Protein AF-A0A1V5N0R9-F1 (afdb_monomer)

Solvent-accessible surface area (backbone atoms only — not comparable to full-atom values): 7622 Å² total; per-residue (Å²): 115,72,67,57,56,52,50,53,52,50,51,52,48,46,60,68,58,48,45,60,57,51,50,54,50,43,49,53,52,34,50,64,56,47,52,65,54,53,60,42,46,53,52,46,19,72,76,67,80,38,65,63,91,46,78,71,75,38,46,64,86,68,36,86,62,86,73,77,37,74,40,100,56,30,65,54,77,48,76,47,66,51,95,86,44,54,36,41,38,34,49,27,68,40,95,89,66,29,36,39,40,40,35,38,48,87,80,61,88,64,95,68,64,71,94,49,54,47,74,61,84,79,34,38,32,38,70,46,85,114

Sequence (130 aa):
MFFLFILIAITYICTTYLSPSLQDYSKGYAIKNVTPLLDVLEKYKKENNDYPDALTLLVPKYIDKIPSTKVLTIRNIEYKKYSGSYTLLMMQYTNGWDMDVILYNPDNLYDIPESQLKTFGNWRYYHINK

pLDDT: mean 84.2, std 9.95, range [60.09, 97.62]

Secondary structure (DSSP, 8-state):
-HHHHHHHHHHHHIIIIIHHHHHHHHHHHHHHHHHHHHHHHHHHHHHHSS--SSGGGGTTTT-SSPPP--BTTEEEEEEEEETTEEEEEEEEEETTTEEEEEEE-TT--S---GGG-EEETTEEEEEE--

Foldseek 3Di:
DVVVVVVVVVVVCCVPPVQVVLVVVLVVQLCVQQVVVVVLQVVVCVVPVFGDQDSCVSPPVSPPDHGASPDDFWGDWDWHGDGRWIKIWTWGDDPNQKIKIKMQGPPCPDDDPPVQWDDDDNITIGIGDD

Nearest PDB structures (foldseek):
  8uws-assembly1_A  TM=5.412E-01  e=4.197E+00  Enterobacter hormaechei
  3hy8-assembly1_A-2  TM=3.653E-01  e=3.951E+00  Homo sapiens

Mean predicted aligned error: 7.03 Å

Structure (mmCIF, N/CA/C/O backbone):
data_AF-A0A1V5N0R9-F1
#
_entry.id   AF-A0A1V5N0R9-F1
#
loop_
_atom_site.group_PDB
_atom_site.id
_atom_site.type_symbol
_atom_site.label_atom_id
_atom_site.label_alt_id
_atom_site.label_comp_id
_atom_site.label_asym_id
_atom_site.label_entity_id
_atom_site.label_seq_id
_atom_site.pdbx_PDB_ins_code
_atom_site.Cartn_x
_atom_site.Cartn_y
_atom_site.Cartn_z
_atom_site.occupancy
_atom_site.B_iso_or_equiv
_atom_site.auth_seq_id
_atom_site.auth_comp_id
_atom_site.auth_asym_id
_atom_site.auth_atom_id
_atom_site.pdbx_PDB_model_num
ATOM 1 N N . MET A 1 1 ? 13.656 9.469 -46.386 1.00 63.91 1 MET A N 1
ATOM 2 C CA . MET A 1 1 ? 14.504 8.421 -45.769 1.00 63.91 1 MET A CA 1
ATOM 3 C C . MET A 1 1 ? 15.049 8.837 -44.399 1.00 63.91 1 MET A C 1
ATOM 5 O O . MET A 1 1 ? 14.856 8.092 -43.453 1.00 63.91 1 MET A O 1
ATOM 9 N N . PHE A 1 2 ? 15.627 10.037 -44.243 1.00 74.50 2 PHE A N 1
ATOM 10 C CA . PHE A 1 2 ? 16.175 10.538 -42.964 1.00 74.50 2 PHE A CA 1
ATOM 11 C C . PHE A 1 2 ? 15.156 10.601 -41.801 1.00 74.50 2 PHE A C 1
ATOM 13 O O . PHE A 1 2 ? 15.464 10.228 -40.675 1.00 74.50 2 PHE A O 1
ATOM 20 N N . PHE A 1 3 ? 13.905 10.973 -42.093 1.00 80.38 3 PHE A N 1
ATOM 21 C CA . PHE A 1 3 ? 12.811 11.021 -41.110 1.00 80.38 3 PHE A CA 1
ATOM 22 C C . PHE A 1 3 ? 12.483 9.662 -40.466 1.00 80.38 3 PHE A C 1
ATOM 24 O O . PHE A 1 3 ? 12.086 9.613 -39.306 1.00 80.38 3 PHE A O 1
ATOM 31 N N . LEU A 1 4 ? 12.674 8.557 -41.199 1.00 83.50 4 LEU A N 1
ATOM 32 C CA . LEU A 1 4 ? 12.378 7.213 -40.700 1.00 83.50 4 LEU A CA 1
ATOM 33 C C . LEU A 1 4 ? 13.369 6.806 -39.597 1.00 83.50 4 LEU A C 1
ATOM 35 O O . LEU A 1 4 ? 12.972 6.252 -38.579 1.00 83.50 4 LEU A O 1
ATOM 39 N N . PHE A 1 5 ? 14.649 7.149 -39.771 1.00 83.06 5 PHE A N 1
ATOM 40 C CA . PHE A 1 5 ? 15.692 6.884 -38.778 1.00 83.06 5 PHE A CA 1
ATOM 41 C C . PHE A 1 5 ? 15.506 7.713 -37.507 1.00 83.06 5 PHE A C 1
ATOM 43 O O . PHE A 1 5 ? 15.716 7.197 -36.414 1.00 83.06 5 PHE A O 1
ATOM 50 N N . ILE A 1 6 ? 15.050 8.963 -37.638 1.00 88.00 6 ILE A N 1
ATOM 51 C CA . ILE A 1 6 ? 14.705 9.805 -36.485 1.00 88.00 6 ILE A CA 1
ATOM 52 C C . ILE A 1 6 ? 13.535 9.188 -35.710 1.00 88.00 6 ILE A C 1
ATOM 54 O O . ILE A 1 6 ? 13.607 9.091 -34.489 1.00 88.00 6 ILE A O 1
ATOM 58 N N . LEU A 1 7 ? 12.489 8.719 -36.400 1.00 87.69 7 LEU A N 1
ATOM 59 C CA . LEU A 1 7 ? 11.344 8.082 -35.747 1.00 87.69 7 LEU A CA 1
ATOM 60 C C . LEU A 1 7 ? 11.767 6.821 -34.975 1.00 87.69 7 LEU A C 1
ATOM 62 O O . LEU A 1 7 ? 11.429 6.691 -33.804 1.00 87.69 7 LEU A O 1
ATOM 66 N N . ILE A 1 8 ? 12.565 5.943 -35.595 1.00 87.19 8 ILE A N 1
ATOM 67 C CA . ILE A 1 8 ? 13.079 4.717 -34.959 1.00 87.19 8 ILE A CA 1
ATOM 68 C C . ILE A 1 8 ? 13.953 5.053 -33.744 1.00 87.19 8 ILE A C 1
ATOM 70 O O . ILE A 1 8 ? 13.797 4.437 -32.689 1.00 87.19 8 ILE A O 1
ATOM 74 N N . ALA A 1 9 ? 14.837 6.050 -33.861 1.00 83.19 9 ALA A N 1
ATOM 75 C CA . ALA A 1 9 ? 15.682 6.493 -32.756 1.00 83.19 9 ALA A CA 1
ATOM 76 C C . ALA A 1 9 ? 14.851 7.055 -31.590 1.00 83.19 9 ALA A C 1
ATOM 78 O O . ALA A 1 9 ? 15.108 6.710 -30.439 1.00 83.19 9 ALA A O 1
ATOM 79 N N . ILE A 1 10 ? 13.819 7.860 -31.873 1.00 83.31 10 ILE A N 1
ATOM 80 C CA . ILE A 1 10 ? 12.903 8.384 -30.850 1.00 83.31 10 ILE A CA 1
ATOM 81 C C . ILE A 1 10 ? 12.145 7.241 -30.175 1.00 83.31 10 ILE A C 1
ATOM 83 O O . ILE A 1 10 ? 12.095 7.197 -28.948 1.00 83.31 10 ILE A O 1
ATOM 87 N N . THR A 1 11 ? 11.594 6.293 -30.942 1.00 80.31 11 THR A N 1
ATOM 88 C CA . THR A 1 11 ? 10.886 5.140 -30.373 1.00 80.31 11 THR A CA 1
ATOM 89 C C . THR A 1 11 ? 11.806 4.333 -29.461 1.00 80.31 11 THR A C 1
ATOM 91 O O . THR A 1 11 ? 11.425 4.064 -28.327 1.00 80.31 11 THR A O 1
ATOM 94 N N . TYR A 1 12 ? 13.030 4.030 -29.904 1.00 80.50 12 TYR A N 1
ATOM 95 C CA . TYR A 1 12 ? 14.011 3.291 -29.108 1.00 80.50 12 TYR A CA 1
ATOM 96 C C . TYR A 1 12 ? 14.387 4.016 -27.807 1.00 80.50 12 TYR A C 1
ATOM 98 O O . TYR A 1 12 ? 14.440 3.398 -26.741 1.00 80.50 12 TYR A O 1
ATOM 106 N N . ILE A 1 13 ? 14.613 5.333 -27.863 1.00 76.94 13 ILE A N 1
ATOM 107 C CA . ILE A 1 13 ? 14.934 6.136 -26.674 1.00 76.94 13 ILE A CA 1
ATOM 108 C C . ILE A 1 13 ? 13.740 6.168 -25.709 1.00 76.94 13 ILE A C 1
ATOM 110 O O . ILE A 1 13 ? 13.914 5.953 -24.506 1.00 76.94 13 ILE A O 1
ATOM 114 N N . CYS A 1 14 ? 12.524 6.381 -26.221 1.00 71.44 14 CYS A N 1
ATOM 115 C CA . CYS A 1 14 ? 11.304 6.392 -25.417 1.00 71.44 14 CYS A CA 1
ATOM 116 C C . CYS A 1 14 ? 11.050 5.044 -24.729 1.00 71.44 14 CYS A C 1
ATOM 118 O O . CYS A 1 14 ? 10.713 5.021 -23.546 1.00 71.44 14 CYS A O 1
ATOM 120 N N . THR A 1 15 ? 11.231 3.919 -25.422 1.00 70.31 15 THR A N 1
ATOM 121 C CA . THR A 1 15 ? 10.992 2.598 -24.824 1.00 70.31 15 THR A CA 1
ATOM 122 C C . THR A 1 15 ? 12.069 2.214 -23.817 1.00 70.31 15 THR A C 1
ATOM 124 O O . THR A 1 15 ? 11.745 1.633 -22.786 1.00 70.31 15 THR A O 1
ATOM 127 N N . THR A 1 16 ? 13.334 2.552 -24.083 1.00 70.19 16 THR A N 1
ATOM 128 C CA . THR A 1 16 ? 14.466 2.083 -23.266 1.00 70.19 16 THR A CA 1
ATOM 129 C C . THR A 1 16 ? 14.662 2.919 -22.004 1.00 70.19 16 THR A C 1
ATOM 131 O O . THR A 1 16 ? 14.884 2.365 -20.932 1.00 70.19 16 THR A O 1
ATOM 134 N N . TYR A 1 17 ? 14.566 4.247 -22.110 1.00 69.56 17 TYR A N 1
ATOM 135 C CA . TYR A 1 17 ? 14.923 5.144 -21.004 1.00 69.56 17 TYR A CA 1
ATOM 136 C C . TYR A 1 17 ? 13.716 5.810 -20.351 1.00 69.56 17 TYR A C 1
ATOM 138 O O . TYR A 1 17 ? 13.691 5.974 -19.135 1.00 69.56 17 TYR A O 1
ATOM 146 N N . LEU A 1 18 ? 12.701 6.182 -21.134 1.00 64.88 18 LEU A N 1
ATOM 147 C CA . LEU A 1 18 ? 11.552 6.909 -20.592 1.00 64.88 18 LEU A CA 1
ATOM 148 C C . LEU A 1 18 ? 10.583 5.975 -19.854 1.00 64.88 18 LEU A C 1
ATOM 150 O O . LEU A 1 18 ? 10.008 6.372 -18.843 1.00 64.88 18 LEU A O 1
ATOM 154 N N . SER A 1 19 ? 10.432 4.731 -20.323 1.00 73.81 19 SER A N 1
ATOM 155 C CA . SER A 1 19 ? 9.522 3.748 -19.717 1.00 73.81 19 SER A CA 1
ATOM 156 C C . SER A 1 19 ? 9.884 3.409 -18.259 1.00 73.81 19 SER A C 1
ATOM 158 O O . SER A 1 19 ? 9.014 3.581 -17.403 1.00 73.81 19 SER A O 1
ATOM 160 N N . PRO A 1 20 ? 11.134 3.029 -17.907 1.00 72.75 20 PRO A N 1
ATOM 161 C CA . PRO A 1 20 ? 11.465 2.682 -16.520 1.00 72.75 20 PRO A CA 1
ATOM 162 C C . PRO A 1 20 ? 11.320 3.864 -15.551 1.00 72.75 20 PRO A C 1
ATOM 164 O O . PRO A 1 20 ? 10.703 3.731 -14.497 1.00 72.75 20 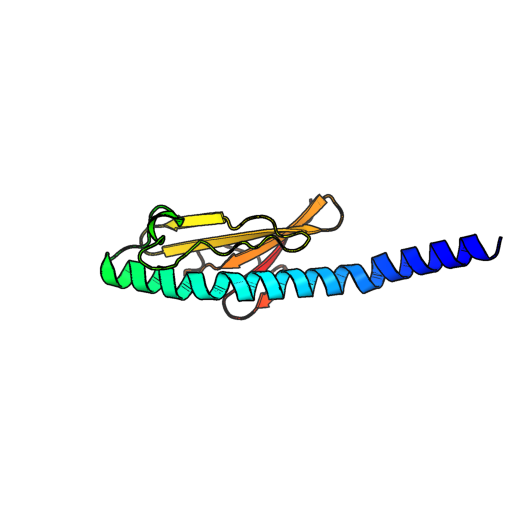PRO A O 1
ATOM 167 N N . SER A 1 21 ? 11.805 5.054 -15.925 1.00 77.94 21 SER A N 1
ATOM 168 C CA . SER A 1 21 ? 11.690 6.247 -15.074 1.00 77.94 21 SER A CA 1
ATOM 169 C C . SER A 1 21 ? 10.237 6.661 -14.837 1.00 77.94 21 SER A C 1
ATOM 171 O O . SER A 1 21 ? 9.879 7.093 -13.740 1.00 77.94 21 SER A O 1
ATOM 173 N N . LEU A 1 22 ? 9.380 6.509 -15.849 1.00 77.94 22 LEU A N 1
ATOM 174 C CA . LEU A 1 22 ? 7.957 6.793 -15.723 1.00 77.94 22 LEU A CA 1
ATOM 175 C C . LEU A 1 22 ? 7.255 5.791 -14.792 1.00 77.94 22 LEU A C 1
ATOM 177 O O . LEU A 1 22 ? 6.370 6.179 -14.027 1.00 77.94 22 LEU A O 1
ATOM 181 N N . GLN A 1 23 ? 7.662 4.519 -14.822 1.00 78.25 23 GLN A N 1
ATOM 182 C CA . GLN A 1 23 ? 7.151 3.502 -13.903 1.00 78.25 23 GLN A CA 1
ATOM 183 C C . GLN A 1 23 ? 7.524 3.831 -12.456 1.00 78.25 23 GLN A C 1
ATOM 185 O O . GLN A 1 23 ? 6.642 3.841 -11.598 1.00 78.25 23 GLN A O 1
ATOM 190 N N . ASP A 1 24 ? 8.782 4.178 -12.189 1.00 80.69 24 ASP A N 1
ATOM 191 C CA . ASP A 1 24 ? 9.236 4.548 -10.843 1.00 80.69 24 ASP A CA 1
ATOM 192 C C . ASP A 1 24 ? 8.534 5.808 -10.323 1.00 80.69 24 ASP A C 1
ATOM 194 O O . ASP A 1 24 ? 8.090 5.849 -9.172 1.00 80.69 24 ASP A O 1
ATOM 198 N N . TYR A 1 25 ? 8.332 6.808 -11.188 1.00 83.19 25 TYR A N 1
ATOM 199 C CA . TYR A 1 25 ? 7.527 7.982 -10.854 1.00 83.19 25 TYR A CA 1
ATOM 200 C C . TYR A 1 25 ? 6.082 7.603 -10.498 1.00 83.19 25 TYR A C 1
ATOM 202 O O . TYR A 1 25 ? 5.555 8.058 -9.481 1.00 83.19 25 TYR A O 1
ATOM 210 N N . SER A 1 26 ? 5.445 6.739 -11.299 1.00 83.31 26 SER A N 1
ATOM 211 C CA . SER A 1 26 ? 4.080 6.261 -11.048 1.00 83.31 26 SER A CA 1
ATOM 212 C C . SER A 1 26 ? 3.968 5.551 -9.697 1.00 83.31 26 SER A C 1
ATOM 214 O O . SER A 1 26 ? 3.020 5.804 -8.952 1.00 83.31 26 SER A O 1
ATOM 216 N N . LYS A 1 27 ? 4.941 4.696 -9.358 1.00 83.50 27 LYS A N 1
ATOM 217 C CA . LYS A 1 27 ? 5.005 3.984 -8.071 1.00 83.50 27 LYS A CA 1
ATOM 218 C C . LYS A 1 27 ? 5.142 4.962 -6.910 1.00 83.50 27 LYS A C 1
ATOM 220 O O . LYS A 1 27 ? 4.347 4.914 -5.973 1.00 83.50 27 LYS A O 1
ATOM 225 N N . GLY A 1 28 ? 6.106 5.881 -6.993 1.00 85.75 28 GLY A N 1
ATOM 226 C CA . GLY A 1 28 ? 6.343 6.888 -5.960 1.00 85.75 28 GLY A CA 1
ATOM 227 C C . GLY A 1 28 ? 5.126 7.785 -5.732 1.00 85.75 28 GLY A C 1
ATOM 228 O O . GLY A 1 28 ? 4.751 8.042 -4.587 1.00 85.75 28 GLY A O 1
ATOM 229 N N . TYR A 1 29 ? 4.456 8.203 -6.810 1.00 87.19 29 TYR A N 1
ATOM 230 C CA . TYR A 1 29 ? 3.210 8.959 -6.718 1.00 87.19 29 TYR A CA 1
ATOM 231 C C . TYR A 1 29 ? 2.110 8.153 -6.016 1.00 87.19 29 TYR A C 1
ATOM 233 O O . TYR A 1 29 ? 1.487 8.659 -5.084 1.00 87.19 29 TYR A O 1
ATOM 241 N N . ALA A 1 30 ? 1.881 6.901 -6.429 1.00 87.81 30 ALA A N 1
ATOM 242 C CA . ALA A 1 30 ? 0.845 6.051 -5.845 1.00 87.81 30 ALA A CA 1
ATOM 243 C C . ALA A 1 30 ? 1.090 5.796 -4.351 1.00 87.81 30 ALA A C 1
ATOM 245 O O . ALA A 1 30 ? 0.189 6.008 -3.543 1.00 87.81 30 ALA A O 1
ATOM 246 N N . ILE A 1 31 ? 2.323 5.448 -3.968 1.00 89.25 31 ILE A N 1
ATOM 247 C CA . ILE A 1 31 ? 2.719 5.268 -2.564 1.00 89.25 31 ILE A CA 1
ATOM 248 C C . ILE A 1 31 ? 2.445 6.541 -1.765 1.00 89.25 31 ILE A C 1
ATOM 250 O O . ILE A 1 31 ? 1.791 6.488 -0.722 1.00 89.25 31 ILE A O 1
ATOM 254 N N . LYS A 1 32 ? 2.888 7.700 -2.264 1.00 89.38 32 LYS A N 1
ATOM 255 C CA . LYS A 1 32 ? 2.685 8.986 -1.587 1.00 89.38 32 LYS A CA 1
ATOM 256 C C . LYS A 1 32 ? 1.201 9.308 -1.394 1.00 89.38 32 LYS A C 1
ATOM 258 O O . LYS A 1 32 ? 0.829 9.797 -0.334 1.00 89.38 32 LYS A O 1
ATOM 263 N N . ASN A 1 33 ? 0.361 9.015 -2.387 1.00 89.38 33 ASN A N 1
ATOM 264 C CA . ASN A 1 33 ? -1.080 9.266 -2.314 1.00 89.38 33 ASN A CA 1
ATOM 265 C C . ASN A 1 33 ? -1.810 8.327 -1.346 1.00 89.38 33 ASN A C 1
ATOM 267 O O . ASN A 1 33 ? -2.808 8.727 -0.752 1.00 89.38 33 ASN A O 1
ATOM 271 N N . VAL A 1 34 ? -1.345 7.083 -1.208 1.00 90.81 34 VAL A N 1
ATOM 272 C CA . VAL A 1 34 ? -2.004 6.060 -0.378 1.00 90.81 34 VAL A CA 1
ATOM 273 C C . VAL A 1 34 ? -1.468 6.034 1.049 1.00 90.81 34 VAL A C 1
ATOM 275 O O . VAL A 1 34 ? -2.190 5.631 1.950 1.00 90.81 34 VAL A O 1
ATOM 278 N N . THR A 1 35 ? -0.253 6.524 1.294 1.00 90.75 35 THR A N 1
ATOM 279 C CA . THR A 1 35 ? 0.354 6.557 2.637 1.00 90.75 35 THR A CA 1
ATOM 280 C C . THR A 1 35 ? -0.545 7.196 3.711 1.00 90.75 35 THR A C 1
ATOM 282 O O . THR A 1 35 ? -0.671 6.594 4.773 1.00 90.75 35 THR A O 1
ATOM 285 N N . PRO A 1 36 ? -1.257 8.317 3.467 1.00 92.06 36 PRO A N 1
ATOM 286 C CA . PRO A 1 36 ? -2.181 8.877 4.459 1.00 92.06 36 PRO A CA 1
ATOM 287 C C . PRO A 1 36 ? -3.317 7.928 4.877 1.00 92.06 36 PRO A C 1
ATOM 289 O O . PRO A 1 36 ? -3.864 8.065 5.966 1.00 92.06 36 PRO A O 1
ATOM 292 N N . LEU A 1 37 ? -3.679 6.951 4.036 1.00 94.06 37 LEU A N 1
ATOM 293 C CA . LEU A 1 37 ? -4.697 5.948 4.361 1.00 94.06 37 LEU A CA 1
ATOM 294 C C . LEU A 1 37 ? -4.250 5.025 5.506 1.00 94.06 37 LEU A C 1
ATOM 296 O O . LEU A 1 37 ? -5.099 4.505 6.224 1.00 94.06 37 LEU A O 1
ATOM 300 N N . LEU A 1 38 ? -2.939 4.838 5.692 1.00 94.00 38 LEU A N 1
ATOM 301 C CA . LEU A 1 38 ? -2.384 4.006 6.761 1.00 94.00 38 LEU A CA 1
ATOM 302 C C . LEU A 1 38 ? -2.712 4.602 8.136 1.00 94.00 38 LEU A C 1
ATOM 304 O O . LEU A 1 38 ? -3.261 3.914 8.990 1.00 94.00 38 LEU A O 1
ATOM 308 N N . ASP A 1 39 ? -2.482 5.905 8.315 1.00 94.50 39 ASP A N 1
ATOM 309 C CA . ASP A 1 39 ? -2.775 6.605 9.574 1.00 94.50 39 ASP A CA 1
ATOM 310 C C . ASP A 1 39 ? -4.276 6.583 9.900 1.00 94.50 39 ASP A C 1
ATOM 312 O O . ASP A 1 39 ? -4.690 6.434 11.052 1.00 94.50 39 ASP A O 1
ATOM 316 N N . VAL A 1 40 ? -5.109 6.693 8.864 1.00 96.44 40 VAL A N 1
ATOM 317 C CA . VAL A 1 40 ? -6.573 6.613 8.955 1.00 96.44 40 VAL A CA 1
ATOM 318 C C . VAL A 1 40 ? -7.015 5.214 9.406 1.00 96.44 40 VAL A C 1
ATOM 320 O O . VAL A 1 40 ? -7.892 5.101 10.265 1.00 96.44 40 VAL A O 1
ATOM 323 N N . LEU A 1 41 ? -6.394 4.153 8.879 1.00 96.69 41 LEU A N 1
ATOM 324 C CA . LEU A 1 41 ? -6.656 2.766 9.280 1.00 96.69 41 LEU A CA 1
ATOM 325 C C . LEU A 1 41 ? -6.240 2.503 10.732 1.00 96.69 41 LEU A C 1
ATOM 327 O O . LEU A 1 41 ? -7.012 1.906 11.484 1.00 96.69 41 LEU A O 1
ATOM 331 N N . GLU A 1 42 ? -5.074 2.994 11.155 1.00 96.12 42 GLU A N 1
ATOM 332 C CA . GLU A 1 42 ? -4.626 2.873 12.548 1.00 96.12 42 GLU A CA 1
ATOM 333 C C . GLU A 1 42 ? -5.541 3.634 13.512 1.00 96.12 42 GLU A C 1
ATOM 335 O O . GLU A 1 42 ? -5.905 3.127 14.578 1.00 96.12 42 GLU A O 1
ATOM 340 N N . LYS A 1 43 ? -5.989 4.833 13.126 1.00 97.19 43 LYS A N 1
ATOM 341 C CA . LYS A 1 43 ? -6.967 5.594 13.910 1.00 97.19 43 LYS A CA 1
ATOM 342 C C . LYS A 1 43 ? -8.293 4.840 14.038 1.00 97.19 43 LYS A C 1
ATOM 344 O O . LYS A 1 43 ? -8.842 4.772 15.137 1.00 97.19 43 LYS A O 1
ATOM 349 N N . TYR A 1 44 ? -8.789 4.249 12.949 1.00 97.62 44 TYR A N 1
ATOM 350 C CA . TYR A 1 44 ? -9.998 3.425 12.980 1.00 97.62 44 TYR A CA 1
ATOM 351 C C . TYR A 1 44 ? -9.840 2.245 13.946 1.00 97.62 44 TYR A C 1
ATOM 353 O O . TYR A 1 44 ? -10.708 2.041 14.797 1.00 97.62 44 TYR A O 1
ATOM 361 N N . LYS A 1 45 ? -8.717 1.517 13.870 1.00 96.50 45 LYS A N 1
ATOM 362 C CA . LYS A 1 45 ? -8.415 0.398 14.774 1.00 96.50 45 LYS A CA 1
ATOM 363 C C . LYS A 1 45 ? -8.382 0.828 16.232 1.00 96.50 45 LYS A C 1
ATOM 365 O O . LYS A 1 45 ? -8.957 0.149 17.075 1.00 96.50 45 LYS A O 1
ATOM 370 N N . LYS A 1 46 ? -7.771 1.970 16.540 1.00 97.12 46 LYS A N 1
ATOM 371 C CA . LYS A 1 46 ? -7.723 2.495 17.909 1.00 97.12 46 LYS A CA 1
ATOM 372 C C . LYS A 1 46 ? -9.114 2.798 18.481 1.00 97.12 46 LYS A C 1
ATOM 374 O O . LYS A 1 46 ? -9.323 2.624 19.675 1.00 97.12 46 LYS A O 1
ATOM 379 N N . GLU A 1 47 ? -10.048 3.262 17.654 1.00 97.56 47 GLU A N 1
ATOM 380 C CA . GLU A 1 47 ? -11.410 3.600 18.092 1.00 97.56 47 GLU A CA 1
ATOM 381 C C . GLU A 1 47 ? -12.353 2.388 18.147 1.00 97.56 47 GLU A C 1
ATOM 383 O O . GLU A 1 47 ? -13.255 2.364 18.980 1.00 97.56 47 GLU A O 1
ATOM 388 N N . ASN A 1 48 ? -12.157 1.391 17.278 1.00 96.50 48 ASN A N 1
ATOM 389 C CA . ASN A 1 48 ? -13.086 0.266 17.106 1.00 96.50 48 ASN A CA 1
ATOM 390 C C . ASN A 1 48 ? -12.505 -1.088 17.558 1.00 96.50 48 ASN A C 1
ATOM 392 O O . ASN A 1 48 ? -13.183 -2.105 17.465 1.00 96.50 48 ASN A O 1
ATOM 396 N N . ASN A 1 49 ? -11.263 -1.105 18.054 1.00 96.12 49 ASN A N 1
ATOM 397 C CA . ASN A 1 49 ? -10.461 -2.284 18.413 1.00 96.12 49 ASN A CA 1
ATOM 398 C C . ASN A 1 49 ? -10.132 -3.248 17.255 1.00 96.12 49 ASN A C 1
ATOM 400 O O . ASN A 1 49 ? -9.512 -4.282 17.490 1.00 96.12 49 ASN A O 1
ATOM 404 N N . ASP A 1 50 ? -10.498 -2.919 16.015 1.00 96.81 50 ASP A N 1
ATOM 405 C CA . ASP A 1 50 ? -10.212 -3.723 14.824 1.00 96.81 50 ASP A CA 1
ATOM 406 C C . ASP A 1 50 ? -10.180 -2.851 13.555 1.00 96.81 50 ASP A C 1
ATOM 408 O O . ASP A 1 50 ? -10.692 -1.731 13.551 1.00 96.81 50 ASP A O 1
ATOM 412 N N . TYR A 1 51 ? -9.578 -3.351 12.475 1.00 97.12 51 TYR A N 1
ATOM 413 C CA . TYR A 1 51 ? -9.566 -2.689 11.167 1.00 97.12 51 TYR A CA 1
ATOM 414 C C . TYR A 1 51 ? -10.939 -2.774 10.468 1.00 97.12 51 TYR A C 1
ATOM 416 O O . TYR A 1 51 ? -11.715 -3.701 10.732 1.00 97.12 51 TYR A O 1
ATOM 424 N N . PRO A 1 52 ? -11.269 -1.828 9.565 1.00 97.19 52 PRO A N 1
ATOM 425 C CA . PRO A 1 52 ? -12.573 -1.808 8.904 1.00 97.19 52 PRO A CA 1
ATOM 426 C C . PRO A 1 52 ? -12.720 -2.970 7.916 1.00 97.19 52 PRO A C 1
ATOM 428 O O . PRO A 1 52 ? -11.776 -3.312 7.218 1.00 97.19 52 PRO A O 1
ATOM 431 N N . ASP A 1 53 ? -13.920 -3.531 7.767 1.00 96.88 53 ASP A N 1
ATOM 432 C CA . ASP A 1 53 ? -14.146 -4.601 6.777 1.00 96.88 53 ASP A CA 1
ATOM 433 C C . ASP A 1 53 ? -14.009 -4.108 5.325 1.00 96.88 53 ASP A C 1
ATOM 435 O O . ASP A 1 53 ? -13.689 -4.878 4.421 1.00 96.88 53 ASP A O 1
ATOM 439 N N . ALA A 1 54 ? -14.210 -2.808 5.098 1.00 96.56 54 ALA A N 1
ATOM 440 C CA . ALA A 1 54 ? -14.029 -2.160 3.806 1.00 96.56 54 ALA A CA 1
ATOM 441 C C . ALA A 1 54 ? -13.550 -0.713 3.976 1.00 96.56 54 ALA A C 1
ATOM 443 O O . ALA A 1 54 ? -13.978 -0.012 4.894 1.00 96.56 54 ALA A O 1
ATOM 444 N N . LEU A 1 55 ? -12.737 -0.222 3.031 1.00 95.81 55 LEU A N 1
ATOM 445 C CA . LEU A 1 55 ? -12.256 1.168 3.037 1.00 95.81 55 LEU A CA 1
ATOM 446 C C . LEU A 1 55 ? -13.397 2.194 3.052 1.00 95.81 55 LEU A C 1
ATOM 448 O O . LEU A 1 55 ? -13.238 3.273 3.609 1.00 95.81 55 LEU A O 1
ATOM 452 N N . THR A 1 56 ? -14.566 1.868 2.495 1.00 95.62 56 THR A N 1
ATOM 453 C CA . THR A 1 56 ? -15.735 2.762 2.48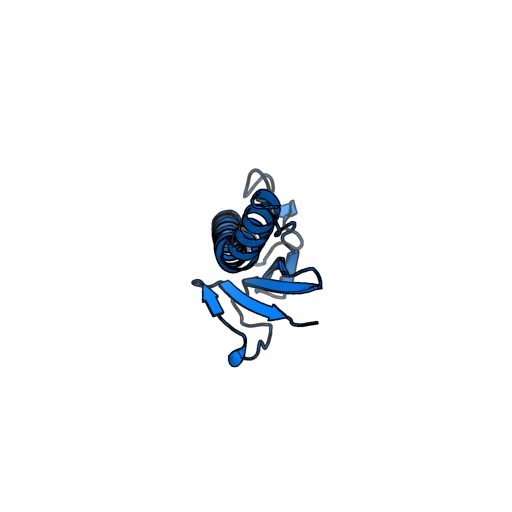1 1.00 95.62 56 THR A CA 1
ATOM 454 C C . THR A 1 56 ? -16.223 3.146 3.878 1.00 95.62 56 THR A C 1
ATOM 456 O O . THR A 1 56 ? -16.806 4.214 4.020 1.00 95.62 56 THR A O 1
ATOM 459 N N . LEU A 1 57 ? -15.941 2.343 4.913 1.00 96.94 57 LEU A 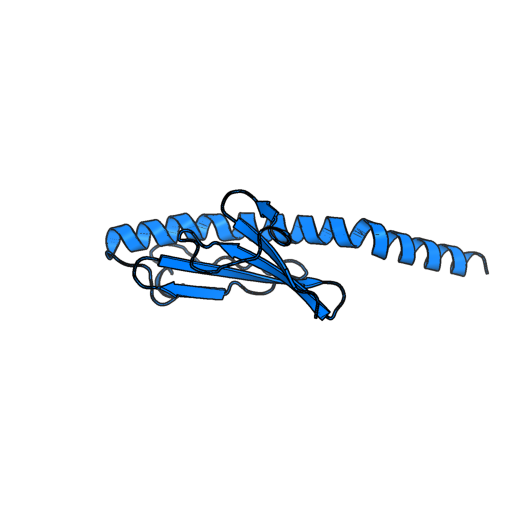N 1
ATOM 460 C CA . LEU A 1 57 ? -16.276 2.658 6.310 1.00 96.94 57 LEU A CA 1
ATOM 461 C C . LEU A 1 57 ? -15.412 3.781 6.905 1.00 96.94 57 LEU A C 1
ATOM 463 O O . LEU A 1 57 ? -15.745 4.330 7.954 1.00 96.94 57 LEU A O 1
ATOM 467 N N . LEU A 1 58 ? -14.303 4.131 6.248 1.00 96.81 58 LEU A N 1
ATOM 468 C CA . LEU A 1 58 ? -13.460 5.258 6.643 1.00 96.81 58 LEU A CA 1
ATOM 469 C C . LEU A 1 58 ? -14.073 6.601 6.226 1.00 96.81 58 LEU A C 1
ATOM 471 O O . 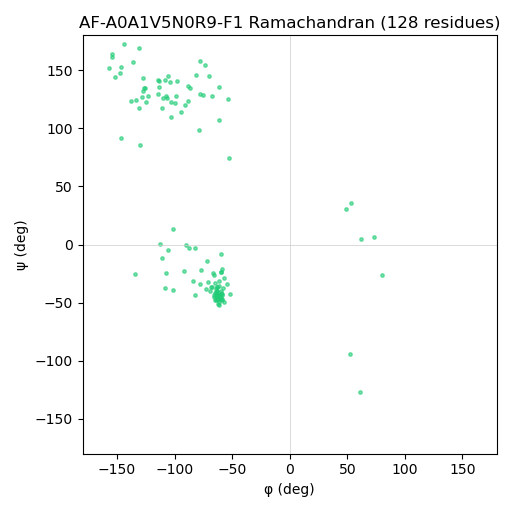LEU A 1 58 ? -13.745 7.633 6.810 1.00 96.81 58 LEU A O 1
ATOM 475 N N . VAL A 1 59 ? -14.966 6.597 5.235 1.00 95.75 59 VAL A N 1
ATOM 476 C CA . VAL A 1 59 ? -15.593 7.799 4.680 1.00 95.75 59 VAL A CA 1
ATOM 477 C C . VAL A 1 59 ? -16.976 8.018 5.306 1.00 95.75 59 VAL A C 1
ATOM 479 O O . VAL A 1 59 ? -17.724 7.058 5.482 1.00 95.75 59 VAL A O 1
ATOM 482 N N . PRO A 1 60 ? -17.372 9.267 5.613 1.00 95.44 60 PRO A N 1
ATOM 483 C CA . PRO A 1 60 ? -16.552 10.483 5.610 1.00 95.44 60 PRO A CA 1
ATOM 484 C C . PRO A 1 60 ? -15.828 10.725 6.946 1.00 95.44 60 PRO A C 1
ATOM 486 O O . PRO A 1 60 ? -15.103 11.701 7.087 1.00 95.44 60 PRO A O 1
ATOM 489 N N . LYS A 1 61 ? -16.052 9.876 7.960 1.00 96.50 61 LYS A N 1
ATOM 490 C CA . LYS A 1 61 ? -15.664 10.159 9.353 1.00 96.50 61 LYS A CA 1
ATOM 491 C C . LYS A 1 61 ? -14.150 10.310 9.557 1.00 96.50 61 LYS A C 1
ATOM 493 O O . LYS A 1 61 ? -13.727 11.137 10.361 1.00 96.50 61 LYS A O 1
ATOM 498 N N . TYR A 1 62 ? -13.346 9.483 8.894 1.00 95.94 62 TYR A N 1
ATOM 499 C CA . TYR A 1 62 ? -11.892 9.447 9.072 1.00 95.94 62 TYR A CA 1
ATOM 500 C C . TYR A 1 62 ? -11.132 10.049 7.885 1.00 95.94 62 TYR A C 1
ATOM 502 O O . TYR A 1 62 ? -10.004 10.504 8.062 1.00 95.94 62 TYR A O 1
ATOM 510 N N . ILE A 1 63 ? -11.738 10.057 6.695 1.00 95.69 63 ILE A N 1
ATOM 511 C CA . ILE A 1 63 ? -11.193 10.660 5.477 1.00 95.69 63 ILE A CA 1
ATOM 512 C C . ILE A 1 63 ? -12.335 11.106 4.555 1.00 95.69 63 ILE A C 1
ATOM 514 O O . ILE A 1 63 ? -13.345 10.414 4.444 1.00 95.69 63 ILE A O 1
ATOM 518 N N . ASP A 1 64 ? -12.162 12.226 3.849 1.00 94.81 64 ASP A N 1
ATOM 519 C CA . ASP A 1 64 ? -13.201 12.776 2.961 1.00 94.81 64 ASP A CA 1
ATOM 520 C C . ASP A 1 64 ? -13.531 11.845 1.788 1.00 94.81 64 ASP A C 1
ATOM 522 O O . ASP A 1 64 ? -14.676 11.730 1.352 1.00 94.81 64 ASP A O 1
ATOM 526 N N . LYS A 1 65 ? -12.504 11.191 1.240 1.00 93.44 65 LYS A N 1
ATOM 527 C CA . LYS A 1 65 ? -12.618 10.241 0.133 1.00 93.44 65 LYS A CA 1
ATOM 528 C C . LYS A 1 65 ? -11.432 9.291 0.126 1.00 93.44 65 LYS A C 1
ATOM 530 O O . LYS A 1 65 ? -10.325 9.667 0.504 1.00 93.44 65 LYS A O 1
ATOM 535 N N . ILE A 1 66 ? -11.643 8.087 -0.391 1.00 92.00 66 ILE A N 1
ATOM 536 C CA . ILE A 1 66 ? -10.547 7.143 -0.613 1.00 92.00 66 ILE A CA 1
ATOM 537 C C . ILE A 1 66 ? -9.628 7.692 -1.714 1.00 92.00 66 ILE A C 1
ATOM 539 O O . ILE A 1 66 ? -10.129 8.079 -2.778 1.00 92.00 66 ILE A O 1
ATOM 543 N N . PRO A 1 67 ? -8.303 7.776 -1.478 1.00 88.62 67 PRO A N 1
ATOM 544 C CA . PRO A 1 67 ? -7.377 8.293 -2.469 1.00 88.62 67 PRO A CA 1
ATOM 545 C C . PRO A 1 67 ? -7.414 7.420 -3.720 1.00 88.62 67 PRO A C 1
ATOM 547 O O . PRO A 1 67 ? -7.410 6.193 -3.665 1.00 88.62 67 PRO A O 1
ATOM 550 N N . SER A 1 68 ? -7.450 8.076 -4.872 1.00 82.62 68 SER A N 1
ATOM 551 C CA . SER A 1 68 ? -7.329 7.405 -6.157 1.00 82.62 68 SER A CA 1
ATOM 552 C C . SER A 1 68 ? -5.852 7.259 -6.502 1.00 82.62 68 SER A C 1
ATOM 554 O O . SER A 1 68 ? -5.090 8.225 -6.415 1.00 82.62 68 SER A O 1
ATOM 556 N N . THR A 1 69 ? -5.460 6.075 -6.962 1.00 77.38 69 THR A N 1
ATOM 557 C CA . THR A 1 69 ? -4.122 5.828 -7.508 1.00 77.38 69 THR A CA 1
ATOM 558 C C . THR A 1 69 ? -4.029 6.065 -9.002 1.00 77.38 69 THR A C 1
ATOM 560 O O . THR A 1 69 ? -2.927 5.905 -9.508 1.00 77.38 69 THR A O 1
ATOM 563 N N . LYS A 1 70 ? -5.132 6.463 -9.675 1.00 69.00 70 LYS A N 1
ATOM 564 C CA . LYS A 1 70 ? -5.258 6.679 -11.134 1.00 69.00 70 LYS A CA 1
ATOM 565 C C . LYS A 1 70 ? -4.192 7.622 -11.703 1.00 69.00 70 LYS A C 1
ATOM 567 O O . LYS A 1 70 ? -4.465 8.762 -12.070 1.00 69.00 70 LYS A O 1
ATOM 572 N N . VAL A 1 71 ? -2.987 7.101 -11.817 1.00 68.38 71 VAL A N 1
ATOM 573 C CA . VAL A 1 71 ? -1.827 7.693 -12.448 1.00 68.38 71 VAL A CA 1
ATOM 574 C C . VAL A 1 71 ? -1.283 6.624 -13.355 1.00 68.38 71 VAL A C 1
ATOM 576 O O . VAL A 1 71 ? -0.902 5.544 -12.907 1.00 68.38 71 VAL A O 1
ATOM 579 N N . LEU A 1 72 ? -1.296 6.956 -14.645 1.00 68.81 72 LEU A N 1
ATOM 580 C CA . LEU A 1 72 ? -0.739 6.162 -15.729 1.00 68.81 72 LEU A CA 1
ATOM 581 C C . LEU A 1 72 ? -1.252 4.714 -15.704 1.00 68.81 72 LEU A C 1
ATOM 583 O O . LEU A 1 72 ? -2.315 4.410 -16.247 1.00 68.81 72 LEU A O 1
ATOM 587 N N . THR A 1 73 ? -0.499 3.830 -15.065 1.00 67.69 73 THR A N 1
ATOM 588 C CA . THR A 1 73 ? -0.650 2.377 -15.112 1.00 67.69 73 THR A CA 1
ATOM 589 C C . THR A 1 73 ? -1.143 1.757 -13.804 1.00 67.69 73 THR A C 1
ATOM 591 O O . THR A 1 73 ? -1.532 0.593 -13.825 1.00 67.69 73 THR A O 1
ATOM 594 N N . ILE A 1 74 ? -1.167 2.496 -12.687 1.00 78.44 74 ILE A N 1
ATOM 595 C CA . ILE A 1 74 ? -1.747 2.018 -11.421 1.00 78.44 74 ILE A CA 1
ATOM 596 C C . ILE A 1 74 ? -3.191 2.506 -11.361 1.00 78.44 74 ILE A C 1
ATOM 598 O O . ILE A 1 74 ? -3.452 3.708 -11.336 1.00 78.44 74 ILE A O 1
ATOM 602 N N . ARG A 1 75 ? -4.153 1.580 -11.398 1.00 71.12 75 ARG A N 1
ATOM 603 C CA . ARG A 1 75 ? -5.573 1.952 -11.526 1.00 71.12 75 ARG A CA 1
ATOM 604 C C . ARG A 1 75 ? -6.345 1.898 -10.218 1.00 71.12 75 ARG A C 1
ATOM 606 O O . ARG A 1 75 ? -7.170 2.780 -9.994 1.00 71.12 75 ARG A O 1
ATOM 613 N N . ASN A 1 76 ? -6.078 0.893 -9.387 1.00 81.06 76 ASN A N 1
ATOM 614 C CA . ASN A 1 76 ? -6.875 0.600 -8.203 1.00 81.06 76 ASN A CA 1
ATOM 615 C C . ASN A 1 76 ? -5.990 0.295 -6.990 1.00 81.06 76 ASN A C 1
ATOM 617 O O . ASN A 1 76 ? -4.830 -0.096 -7.131 1.00 81.06 76 ASN A O 1
ATOM 621 N N . ILE A 1 77 ? -6.576 0.487 -5.811 1.00 89.56 77 ILE A N 1
ATOM 622 C CA . ILE A 1 77 ? -6.071 -0.005 -4.532 1.00 89.56 77 ILE A CA 1
ATOM 623 C C . ILE A 1 77 ? -6.973 -1.166 -4.139 1.00 89.56 77 ILE A C 1
ATOM 625 O O . ILE A 1 77 ? -8.193 -1.008 -4.079 1.00 89.56 77 ILE A O 1
ATOM 629 N N . GLU A 1 78 ? -6.378 -2.309 -3.857 1.00 91.56 78 GLU A N 1
ATOM 630 C CA . GLU A 1 78 ? -7.059 -3.449 -3.267 1.00 91.56 78 GLU A CA 1
ATOM 631 C C . GLU A 1 78 ? -6.777 -3.470 -1.770 1.00 91.56 78 GLU A C 1
ATOM 633 O O . GLU A 1 78 ? -5.630 -3.383 -1.334 1.00 91.56 78 GLU A O 1
ATOM 638 N N . TYR A 1 79 ? -7.839 -3.556 -0.977 1.00 94.19 79 TYR A N 1
ATOM 639 C CA . TYR A 1 79 ? -7.769 -3.664 0.473 1.00 94.19 79 TYR A CA 1
ATOM 640 C C . TYR A 1 79 ? -8.280 -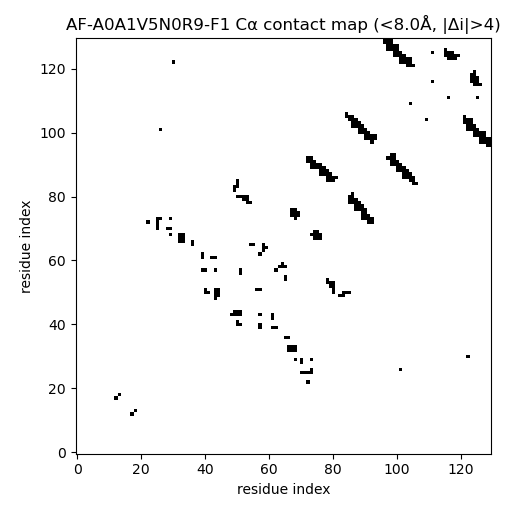5.028 0.897 1.00 94.19 79 TYR A C 1
ATOM 642 O O . TYR A 1 79 ? -9.329 -5.475 0.430 1.00 94.19 79 TYR A O 1
ATOM 650 N N . LYS A 1 80 ? -7.562 -5.661 1.820 1.00 94.62 80 LYS A N 1
ATOM 651 C CA . LYS A 1 80 ? -7.999 -6.908 2.433 1.00 94.62 80 LYS A CA 1
ATOM 652 C C . LYS A 1 80 ? -7.721 -6.879 3.926 1.00 94.62 80 LYS A C 1
ATOM 654 O O . LYS A 1 80 ? -6.579 -6.687 4.340 1.00 94.62 80 LYS A O 1
ATOM 659 N N . LYS A 1 81 ? -8.775 -7.076 4.713 1.00 94.12 81 LYS A N 1
ATOM 660 C CA . LYS A 1 81 ? -8.710 -7.204 6.168 1.00 94.12 81 LYS A CA 1
ATOM 661 C C . LYS A 1 81 ? -8.317 -8.626 6.571 1.00 94.12 81 LYS A C 1
ATOM 663 O O . LYS A 1 81 ? -8.735 -9.597 5.939 1.00 94.12 81 LYS A O 1
ATOM 668 N N . TYR A 1 82 ? -7.570 -8.720 7.663 1.00 92.19 82 TYR A N 1
ATOM 669 C CA . TYR A 1 82 ? -7.272 -9.943 8.399 1.00 92.19 82 TYR A CA 1
ATOM 670 C C . TYR A 1 82 ? -7.523 -9.719 9.896 1.00 92.19 82 TYR A C 1
ATOM 672 O O . TYR A 1 82 ? -7.716 -8.589 10.339 1.00 92.19 82 TYR A O 1
ATOM 680 N N . SER A 1 83 ? -7.515 -10.787 10.695 1.00 90.56 83 SER A N 1
ATOM 681 C CA . SER A 1 83 ? -7.688 -10.671 12.148 1.00 90.56 83 SER A CA 1
ATOM 682 C C . SER A 1 83 ? -6.561 -9.833 12.757 1.00 90.56 83 SER A C 1
ATOM 684 O O . SER A 1 83 ? -5.428 -10.300 12.845 1.00 90.56 83 SER A O 1
ATOM 686 N N . GLY A 1 84 ? -6.865 -8.598 13.162 1.00 89.44 84 GLY A N 1
ATOM 687 C CA . GLY A 1 84 ? -5.896 -7.676 13.756 1.00 89.44 84 GLY A CA 1
ATOM 688 C C . GLY A 1 84 ? -4.882 -7.064 12.782 1.00 89.44 84 GLY A C 1
ATOM 689 O O . GLY A 1 84 ? -4.001 -6.341 13.252 1.00 89.44 84 GLY A O 1
ATOM 690 N N . SER A 1 85 ? -5.030 -7.302 11.470 1.00 93.25 85 SER A N 1
ATOM 691 C CA . SER A 1 85 ? -4.110 -6.875 10.404 1.00 93.25 85 SER A CA 1
ATOM 692 C C . SER A 1 85 ? -4.840 -6.479 9.111 1.00 93.25 85 SER A C 1
ATOM 694 O O . SER A 1 85 ? -6.048 -6.667 8.969 1.00 93.25 85 SER A O 1
ATOM 696 N N . TYR A 1 86 ? -4.113 -5.941 8.135 1.00 94.06 86 TYR A N 1
ATOM 697 C CA . TYR A 1 86 ? -4.622 -5.662 6.796 1.00 94.06 86 TYR A CA 1
ATOM 698 C C . TYR A 1 86 ? -3.503 -5.664 5.760 1.00 94.06 86 TYR A C 1
ATOM 700 O O . TYR A 1 86 ? -2.328 -5.514 6.083 1.00 94.06 86 TYR A O 1
ATOM 708 N N . THR A 1 87 ? -3.884 -5.751 4.489 1.00 93.62 87 THR A N 1
ATOM 709 C CA . THR A 1 87 ? -2.983 -5.459 3.374 1.00 93.62 87 THR A CA 1
ATOM 710 C C . THR A 1 87 ? -3.589 -4.457 2.410 1.00 93.62 87 THR A C 1
ATOM 712 O O . THR A 1 87 ? -4.789 -4.511 2.130 1.00 93.62 87 THR A O 1
ATOM 715 N N . LEU A 1 88 ? -2.738 -3.584 1.871 1.00 93.25 88 LEU A N 1
ATOM 716 C CA . LEU A 1 88 ? -3.056 -2.729 0.729 1.00 93.25 88 LEU A CA 1
ATOM 717 C C . LEU A 1 88 ? -2.187 -3.134 -0.450 1.00 93.25 88 LEU A C 1
ATOM 719 O O . LEU A 1 88 ? -0.968 -3.222 -0.317 1.00 93.25 88 LEU A O 1
ATOM 723 N N . LEU A 1 89 ? -2.814 -3.349 -1.597 1.00 91.12 89 LEU A N 1
ATOM 724 C CA . LEU A 1 89 ? -2.154 -3.801 -2.809 1.00 91.12 89 LEU A CA 1
ATOM 725 C C . LEU A 1 89 ? -2.480 -2.857 -3.966 1.00 91.12 89 LEU A C 1
ATOM 727 O O . LEU A 1 89 ? -3.621 -2.450 -4.166 1.00 91.12 89 LEU A O 1
ATOM 731 N N . MET A 1 90 ? -1.459 -2.485 -4.726 1.00 90.50 90 MET A N 1
ATOM 732 C CA . MET A 1 90 ? -1.585 -1.706 -5.953 1.00 90.50 90 MET A CA 1
ATOM 733 C C . MET A 1 90 ? -0.856 -2.451 -7.064 1.00 90.50 90 MET A C 1
ATOM 735 O O . MET A 1 90 ? 0.283 -2.875 -6.879 1.00 90.50 90 MET A O 1
ATOM 739 N N . MET A 1 91 ? -1.509 -2.598 -8.216 1.00 86.06 91 MET A N 1
ATOM 740 C CA . MET A 1 91 ? -0.949 -3.299 -9.374 1.00 86.06 91 MET A CA 1
ATOM 741 C C . MET A 1 91 ? -0.709 -2.344 -10.532 1.00 86.06 91 MET A C 1
ATOM 743 O O . MET A 1 91 ? -1.535 -1.473 -10.825 1.00 86.06 91 MET A O 1
ATOM 747 N N . GLN A 1 92 ? 0.407 -2.562 -11.214 1.00 83.44 92 GLN A N 1
ATOM 748 C CA . GLN A 1 92 ? 0.797 -1.900 -12.448 1.00 83.44 92 GLN A CA 1
ATOM 749 C C . GLN A 1 92 ? 1.162 -2.964 -13.473 1.00 83.44 92 GLN A C 1
ATOM 751 O O . GLN A 1 92 ? 2.015 -3.802 -13.212 1.00 83.44 92 GLN A O 1
ATOM 756 N N . TYR A 1 93 ? 0.555 -2.910 -14.654 1.00 76.75 93 TYR A N 1
ATOM 757 C CA . TYR A 1 93 ? 1.020 -3.725 -15.772 1.00 76.75 93 TYR A CA 1
ATOM 758 C C . TYR A 1 93 ? 2.259 -3.080 -16.394 1.00 76.75 93 TYR A C 1
ATOM 760 O O . TYR A 1 93 ? 2.246 -1.887 -16.716 1.00 76.75 93 TYR A O 1
ATOM 768 N N . THR A 1 94 ? 3.308 -3.871 -16.575 1.00 74.31 94 THR A N 1
ATOM 769 C CA . THR A 1 94 ? 4.546 -3.507 -17.264 1.00 74.31 94 THR A CA 1
ATOM 770 C C . THR A 1 94 ? 4.672 -4.352 -18.533 1.00 74.31 94 THR A C 1
ATOM 772 O O . THR A 1 94 ? 4.224 -5.490 -18.591 1.00 74.31 94 THR A O 1
ATOM 775 N N . ASN A 1 95 ? 5.170 -3.755 -19.621 1.00 67.12 95 ASN A N 1
ATOM 776 C CA . ASN A 1 95 ? 5.392 -4.436 -20.909 1.00 67.12 95 ASN A CA 1
ATOM 777 C C . ASN A 1 95 ? 4.206 -5.280 -21.444 1.00 67.12 95 ASN A C 1
ATOM 779 O O . ASN A 1 95 ? 4.392 -6.273 -22.141 1.00 67.12 95 ASN A O 1
ATOM 783 N N . GLY A 1 96 ? 2.967 -4.880 -21.139 1.00 66.31 96 GLY A N 1
ATOM 784 C CA . GLY A 1 96 ? 1.734 -5.506 -21.631 1.00 66.31 96 GLY A CA 1
ATOM 785 C C . GLY A 1 96 ? 1.288 -6.780 -20.902 1.00 66.31 96 GLY A C 1
ATOM 786 O O . GLY A 1 96 ? 0.085 -7.030 -20.866 1.00 66.31 96 GLY A O 1
ATOM 787 N N . TRP A 1 97 ? 2.206 -7.537 -20.295 1.00 70.31 97 TRP A N 1
ATOM 788 C CA . TRP A 1 97 ? 1.909 -8.841 -19.676 1.00 70.31 97 TRP A CA 1
ATOM 789 C C . TRP A 1 97 ? 2.525 -9.034 -18.290 1.00 70.31 97 TRP A C 1
ATOM 791 O O . TRP A 1 97 ? 1.958 -9.772 -17.482 1.00 70.31 97 TRP A O 1
ATOM 801 N N . ASP A 1 98 ? 3.620 -8.335 -17.997 1.00 80.25 98 ASP A N 1
ATOM 802 C CA . ASP A 1 98 ? 4.257 -8.373 -16.688 1.00 80.25 98 ASP A CA 1
ATOM 803 C C . ASP A 1 98 ? 3.478 -7.511 -15.690 1.00 80.25 98 ASP A C 1
ATOM 805 O O . ASP A 1 98 ? 2.714 -6.604 -16.056 1.00 80.25 98 ASP A O 1
ATOM 809 N N . MET A 1 99 ? 3.651 -7.799 -14.402 1.00 80.69 99 MET A N 1
ATOM 810 C CA . MET A 1 99 ? 2.956 -7.081 -13.343 1.00 80.69 99 MET A CA 1
ATOM 811 C C . MET A 1 99 ? 3.901 -6.684 -12.220 1.00 80.69 99 MET A C 1
ATOM 813 O O . MET A 1 99 ? 4.528 -7.513 -11.570 1.00 80.69 99 MET A O 1
ATOM 817 N N . ASP A 1 100 ? 3.919 -5.392 -11.940 1.00 84.56 100 ASP A N 1
ATOM 818 C CA . ASP A 1 100 ? 4.497 -4.819 -10.741 1.00 84.56 100 ASP A CA 1
ATOM 819 C C . ASP A 1 100 ? 3.443 -4.779 -9.635 1.00 84.56 100 ASP A C 1
ATOM 821 O O . ASP A 1 100 ? 2.378 -4.170 -9.795 1.00 84.56 100 ASP A O 1
ATOM 825 N N . VAL A 1 101 ? 3.758 -5.400 -8.499 1.00 86.19 101 VAL A N 1
ATOM 826 C CA . VAL A 1 101 ? 2.912 -5.390 -7.306 1.00 86.19 101 VAL A CA 1
ATOM 827 C C . VAL A 1 101 ? 3.569 -4.554 -6.217 1.00 86.19 101 VAL A C 1
ATOM 829 O O . VAL A 1 101 ? 4.718 -4.780 -5.835 1.00 86.19 101 VAL A O 1
ATOM 832 N N . ILE A 1 102 ? 2.812 -3.588 -5.701 1.00 88.75 102 ILE A N 1
ATOM 833 C CA . ILE A 1 102 ? 3.184 -2.752 -4.562 1.00 88.75 102 ILE A CA 1
ATOM 834 C C . ILE A 1 102 ? 2.280 -3.144 -3.397 1.00 88.75 102 ILE A C 1
ATOM 836 O O . ILE A 1 102 ? 1.062 -2.990 -3.472 1.00 88.75 102 ILE A O 1
ATOM 840 N N . LEU A 1 103 ? 2.876 -3.648 -2.324 1.00 90.81 103 LEU A N 1
ATOM 841 C CA . LEU A 1 103 ? 2.185 -4.228 -1.183 1.00 90.81 103 LEU A CA 1
ATOM 842 C C . LEU A 1 103 ? 2.589 -3.514 0.107 1.00 90.81 103 LEU A C 1
ATOM 844 O O . LEU A 1 103 ? 3.769 -3.443 0.446 1.00 90.81 103 LEU A O 1
ATOM 848 N N . TYR A 1 104 ? 1.603 -3.057 0.869 1.00 90.56 104 TYR A N 1
ATOM 849 C CA . TYR A 1 104 ? 1.770 -2.760 2.287 1.00 90.56 104 TYR A CA 1
ATOM 850 C C . TYR A 1 104 ? 1.232 -3.933 3.100 1.00 90.56 104 TYR A C 1
ATOM 852 O O . TYR A 1 104 ? 0.067 -4.310 2.957 1.00 90.56 104 TYR A O 1
ATOM 860 N N . ASN A 1 105 ? 2.097 -4.516 3.923 1.00 84.44 105 ASN A N 1
ATOM 861 C CA . ASN A 1 105 ? 1.796 -5.685 4.737 1.00 84.44 105 ASN A CA 1
ATOM 862 C C . ASN A 1 105 ? 2.581 -5.589 6.055 1.00 84.44 105 ASN A C 1
ATOM 864 O O . ASN A 1 105 ? 3.747 -5.998 6.086 1.00 84.44 105 ASN A O 1
ATOM 868 N N . PRO A 1 106 ? 1.983 -5.007 7.109 1.00 83.19 106 PRO A N 1
ATOM 869 C CA . PRO A 1 106 ? 2.682 -4.737 8.361 1.00 83.19 106 PRO A CA 1
ATOM 870 C C . PRO A 1 106 ? 3.108 -6.027 9.073 1.00 83.19 106 PRO A C 1
ATOM 872 O O . PRO A 1 106 ? 4.193 -6.069 9.644 1.00 83.19 106 PRO A O 1
ATOM 875 N N . ASP A 1 107 ? 2.320 -7.100 8.952 1.00 84.06 107 ASP A N 1
ATOM 876 C CA . ASP A 1 107 ? 2.542 -8.357 9.681 1.00 84.06 107 ASP A CA 1
ATOM 877 C C . ASP A 1 107 ? 3.189 -9.456 8.834 1.00 84.06 107 ASP A C 1
ATOM 879 O O . ASP A 1 107 ? 3.209 -10.621 9.223 1.00 84.06 107 ASP A O 1
ATOM 883 N N . ASN A 1 108 ? 3.723 -9.105 7.661 1.00 78.75 108 ASN A N 1
ATOM 884 C CA . ASN A 1 108 ? 4.392 -10.054 6.774 1.00 78.75 108 ASN A CA 1
ATOM 885 C C . ASN A 1 108 ? 3.543 -11.304 6.441 1.00 78.75 108 ASN A C 1
ATOM 887 O O . ASN A 1 108 ? 4.059 -12.403 6.278 1.00 78.75 108 ASN A O 1
ATOM 891 N N . LEU A 1 109 ? 2.226 -11.132 6.298 1.00 76.44 109 LEU A N 1
ATOM 892 C CA . LEU A 1 109 ? 1.262 -12.192 5.965 1.00 76.44 109 LEU A CA 1
ATOM 893 C C . LEU A 1 109 ? 1.503 -12.911 4.619 1.00 76.44 109 LEU A C 1
ATOM 895 O O . LEU A 1 109 ? 0.811 -13.879 4.318 1.00 76.44 109 LEU A O 1
ATOM 899 N N . TYR A 1 110 ? 2.429 -12.425 3.790 1.00 72.81 110 TYR A N 1
ATOM 900 C CA . TYR A 1 110 ? 2.746 -12.991 2.481 1.00 72.81 110 TYR A CA 1
ATOM 901 C C . TYR A 1 110 ? 4.239 -13.290 2.424 1.00 72.81 110 TYR A C 1
ATOM 903 O O . TYR A 1 110 ? 5.052 -12.376 2.577 1.00 72.81 110 TYR A O 1
ATOM 911 N N . ASP A 1 111 ? 4.573 -14.550 2.159 1.00 73.12 111 ASP A N 1
ATOM 912 C CA . ASP A 1 111 ? 5.947 -14.980 1.929 1.00 73.12 111 ASP A CA 1
ATOM 913 C C . ASP A 1 111 ? 6.346 -14.620 0.492 1.00 73.12 111 ASP A C 1
ATOM 915 O O . ASP A 1 111 ? 5.936 -15.267 -0.475 1.00 73.12 111 ASP A O 1
ATOM 919 N N . ILE A 1 112 ? 7.051 -13.498 0.345 1.00 73.12 112 ILE A N 1
ATOM 920 C CA . ILE A 1 112 ? 7.557 -13.023 -0.944 1.00 73.12 112 ILE A CA 1
ATOM 921 C C . ILE A 1 112 ? 9.051 -13.347 -0.979 1.00 73.12 112 ILE A C 1
ATOM 923 O 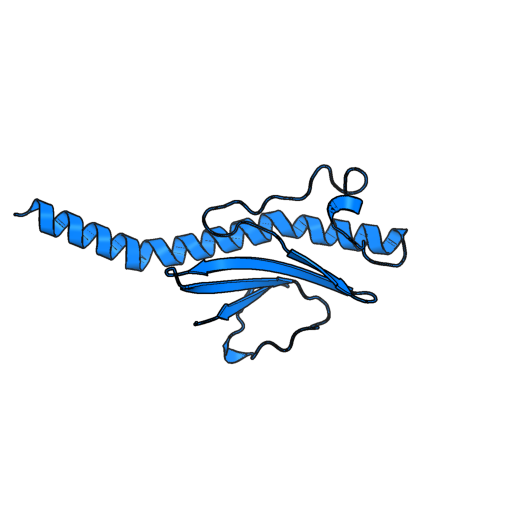O . ILE A 1 112 ? 9.770 -12.861 -0.102 1.00 73.12 112 ILE A O 1
ATOM 927 N N . PRO A 1 113 ? 9.541 -14.106 -1.979 1.00 71.06 113 PRO A N 1
ATOM 928 C CA . PRO A 1 113 ? 10.956 -14.440 -2.079 1.00 71.06 113 PRO A CA 1
ATOM 929 C C . PRO A 1 113 ? 11.830 -13.182 -2.031 1.00 71.06 113 PRO A C 1
ATOM 931 O O . PRO A 1 113 ? 11.662 -12.282 -2.855 1.00 71.06 113 PRO A O 1
ATOM 934 N N . GLU A 1 114 ? 12.800 -13.132 -1.111 1.00 68.00 114 GLU A N 1
ATOM 935 C CA . GLU A 1 114 ? 13.667 -11.954 -0.918 1.00 68.00 114 GLU A CA 1
ATOM 936 C C . GLU A 1 114 ? 14.365 -11.511 -2.211 1.00 68.00 114 GLU A C 1
ATOM 938 O O . GLU A 1 114 ? 14.521 -10.320 -2.461 1.00 68.00 114 GLU A O 1
ATOM 943 N N . SER A 1 115 ? 14.709 -12.466 -3.079 1.00 65.56 115 SER A N 1
ATOM 944 C CA . SER A 1 115 ? 15.326 -12.214 -4.391 1.00 65.56 115 SER A CA 1
ATOM 945 C C . SER A 1 115 ? 14.501 -11.325 -5.334 1.00 65.56 115 SER A C 1
ATOM 947 O O . SER A 1 115 ? 15.056 -10.733 -6.257 1.00 65.56 115 SER A O 1
ATOM 949 N N . GLN A 1 116 ? 13.189 -11.218 -5.113 1.00 64.88 116 GLN A N 1
ATOM 950 C CA . GLN A 1 116 ? 12.268 -10.416 -5.922 1.00 64.88 116 GLN A CA 1
ATOM 951 C C . GLN A 1 116 ? 11.830 -9.132 -5.211 1.00 64.88 116 GLN A C 1
ATOM 953 O O . GLN A 1 116 ? 11.128 -8.311 -5.802 1.00 64.88 116 GLN A O 1
ATOM 958 N N . LEU A 1 117 ? 12.237 -8.955 -3.952 1.00 71.56 117 LEU A N 1
ATOM 959 C CA . LEU A 1 117 ? 11.745 -7.899 -3.091 1.00 71.56 117 LEU A CA 1
ATOM 960 C C . LEU A 1 117 ? 12.624 -6.650 -3.208 1.00 71.56 117 LEU A C 1
ATOM 962 O O . LEU A 1 117 ? 13.804 -6.660 -2.864 1.00 71.56 117 LEU A O 1
ATOM 966 N N . LYS A 1 118 ? 12.029 -5.531 -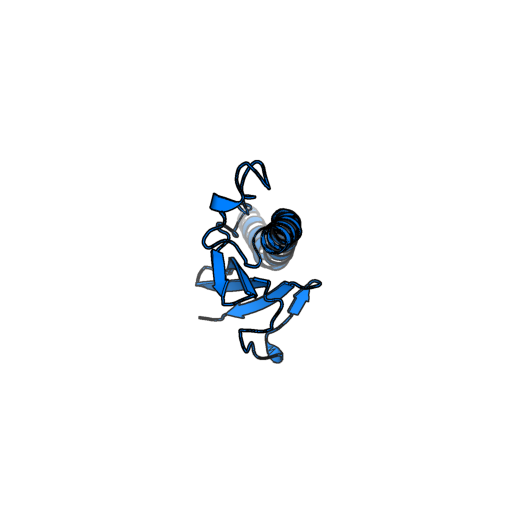3.621 1.00 77.62 118 LYS A N 1
ATOM 967 C CA . LYS A 1 118 ? 12.575 -4.201 -3.316 1.00 77.62 118 LYS A CA 1
ATOM 968 C C . LYS A 1 118 ? 11.717 -3.559 -2.238 1.00 77.62 118 LYS A C 1
ATOM 970 O O . LYS A 1 118 ? 10.502 -3.746 -2.208 1.00 77.62 118 LYS A O 1
ATOM 975 N N . THR A 1 119 ? 12.334 -2.794 -1.351 1.00 75.94 119 THR A N 1
ATOM 976 C CA . THR A 1 119 ? 11.619 -2.058 -0.307 1.00 75.94 119 THR A CA 1
ATOM 977 C C . THR A 1 119 ? 11.630 -0.568 -0.606 1.00 75.94 119 THR A C 1
ATOM 979 O O . THR A 1 119 ? 12.615 -0.009 -1.088 1.00 75.94 119 THR A O 1
ATOM 982 N N . PHE A 1 120 ? 10.506 0.084 -0.325 1.00 69.62 120 PHE A N 1
ATOM 983 C CA . PHE A 1 120 ? 10.371 1.533 -0.354 1.00 69.62 120 PHE A CA 1
ATOM 984 C C . PHE A 1 120 ? 9.724 1.976 0.961 1.00 69.62 120 PHE A C 1
ATOM 986 O O . PHE A 1 120 ? 8.500 2.057 1.094 1.00 69.62 120 PHE A O 1
ATOM 993 N N . GLY A 1 121 ? 10.557 2.176 1.985 1.00 74.44 121 GLY A N 1
ATOM 994 C CA . GLY A 1 121 ? 10.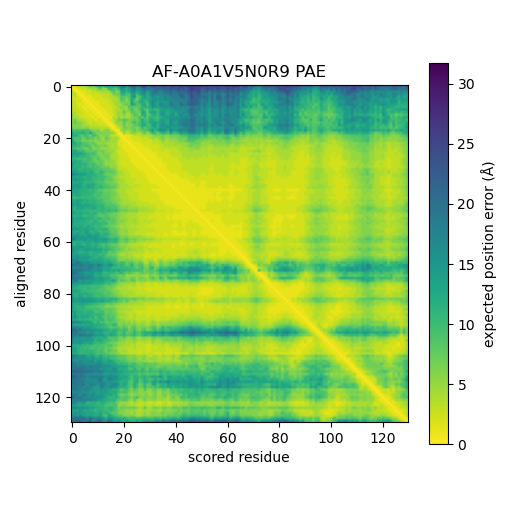083 2.291 3.365 1.00 74.44 121 GLY A CA 1
ATOM 995 C C . GLY A 1 121 ? 9.374 1.005 3.805 1.00 74.44 121 GLY A C 1
ATOM 996 O O . GLY A 1 121 ? 9.917 -0.085 3.646 1.00 74.44 121 GLY A O 1
ATOM 997 N N . ASN A 1 122 ? 8.143 1.132 4.306 1.00 81.56 122 ASN A N 1
ATOM 998 C CA . ASN A 1 122 ? 7.308 -0.005 4.723 1.00 81.56 122 ASN A CA 1
ATOM 999 C C . ASN A 1 122 ? 6.566 -0.689 3.559 1.00 81.56 122 ASN A C 1
ATOM 1001 O O . ASN A 1 122 ? 5.847 -1.666 3.769 1.00 81.56 122 ASN A O 1
ATOM 1005 N N . TRP A 1 123 ? 6.701 -0.168 2.338 1.00 85.50 123 TRP A N 1
ATOM 1006 C CA . TRP A 1 123 ? 6.111 -0.767 1.149 1.00 85.50 123 TRP A CA 1
ATOM 1007 C C . TRP A 1 123 ? 7.067 -1.788 0.551 1.00 85.50 123 TRP A C 1
ATOM 1009 O O . TRP A 1 123 ? 8.268 -1.545 0.412 1.00 85.50 123 TRP A O 1
ATOM 1019 N N . ARG A 1 124 ? 6.513 -2.931 0.170 1.00 87.12 124 ARG A N 1
ATOM 1020 C CA . ARG A 1 124 ? 7.212 -4.006 -0.518 1.00 87.12 124 ARG A CA 1
ATOM 1021 C C . ARG A 1 124 ? 6.828 -3.993 -1.981 1.00 87.12 124 ARG A C 1
ATOM 1023 O O . ARG A 1 124 ? 5.669 -3.783 -2.329 1.00 87.12 124 ARG A O 1
ATOM 1030 N N . TYR A 1 125 ? 7.813 -4.225 -2.822 1.00 83.38 125 TYR A N 1
ATOM 1031 C CA . TYR A 1 125 ? 7.677 -4.249 -4.262 1.00 83.38 125 TYR A CA 1
ATOM 1032 C C . TYR A 1 125 ? 8.209 -5.571 -4.784 1.00 83.38 125 TYR A C 1
ATOM 1034 O O . TYR A 1 125 ? 9.296 -5.989 -4.385 1.00 83.38 125 TYR A O 1
ATOM 1042 N N . TYR A 1 126 ? 7.471 -6.190 -5.695 1.00 83.69 126 TYR A N 1
ATOM 1043 C CA . TYR A 1 126 ? 7.955 -7.336 -6.448 1.00 83.69 126 TYR A CA 1
ATOM 1044 C C . TYR A 1 126 ? 7.370 -7.349 -7.857 1.00 83.69 126 TYR A C 1
ATOM 1046 O O . TYR A 1 126 ? 6.295 -6.804 -8.118 1.00 83.69 126 TYR A O 1
ATOM 1054 N N . HIS A 1 127 ? 8.127 -7.958 -8.762 1.00 82.00 127 HIS A N 1
ATOM 1055 C CA . HIS A 1 127 ? 7.794 -8.070 -10.170 1.00 82.00 127 HIS A CA 1
ATOM 1056 C C . HIS A 1 127 ? 7.400 -9.511 -10.486 1.00 82.00 127 HIS A C 1
ATOM 1058 O O . HIS A 1 127 ? 8.133 -10.446 -10.1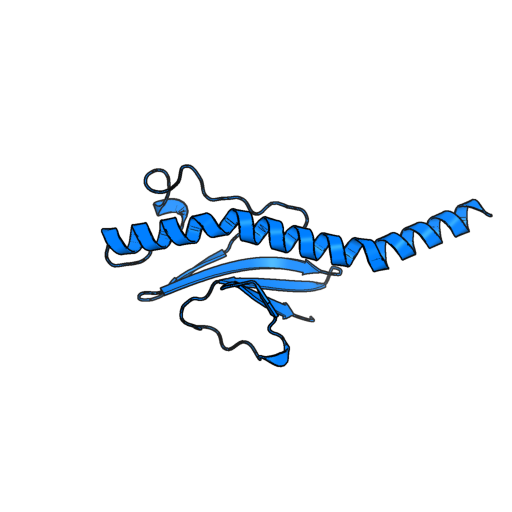60 1.00 82.00 127 HIS A O 1
ATOM 1064 N N . ILE A 1 128 ? 6.243 -9.685 -11.111 1.00 79.44 128 ILE A N 1
ATOM 1065 C CA . ILE A 1 128 ? 5.739 -10.972 -11.572 1.00 79.44 128 ILE A CA 1
ATOM 1066 C C . ILE A 1 128 ? 5.948 -11.030 -13.085 1.00 79.44 128 ILE A C 1
ATOM 1068 O O . ILE A 1 128 ? 5.245 -10.344 -13.829 1.00 79.44 128 ILE A O 1
ATOM 1072 N N . ASN A 1 129 ? 6.880 -11.883 -13.514 1.00 74.50 129 ASN A N 1
ATOM 1073 C CA . ASN A 1 129 ? 6.993 -12.309 -14.909 1.00 74.50 129 ASN A CA 1
ATOM 1074 C C . ASN A 1 129 ? 5.876 -13.321 -15.188 1.00 74.50 129 ASN A C 1
ATOM 1076 O O . ASN A 1 129 ? 5.735 -14.285 -14.426 1.00 74.50 129 ASN A O 1
ATOM 1080 N N . LYS A 1 130 ? 5.098 -13.117 -16.251 1.00 60.09 130 LYS A N 1
ATOM 1081 C CA . LYS A 1 130 ? 4.109 -14.099 -16.718 1.00 60.09 130 LYS A CA 1
ATOM 1082 C C . LYS A 1 130 ? 4.528 -14.763 -18.018 1.00 60.09 130 LYS A C 1
ATOM 1084 O O . LYS A 1 130 ? 5.117 -14.074 -18.873 1.00 60.09 130 LYS A O 1
#

Radius of gyration: 18.32 Å; Cα contacts (8 Å, |Δi|>4): 175; chains: 1; bounding box: 33×28×64 Å